Protein AF-A0A3N5P3J4-F1 (afdb_monomer_lite)

Structure (mmCIF, N/CA/C/O backbone):
data_AF-A0A3N5P3J4-F1
#
_entry.id   AF-A0A3N5P3J4-F1
#
loop_
_atom_site.group_PDB
_atom_site.id
_atom_site.type_symbol
_atom_site.label_atom_id
_atom_site.label_alt_id
_atom_site.label_comp_id
_atom_site.label_asym_id
_atom_site.label_entity_id
_atom_site.label_seq_id
_atom_site.pdbx_PDB_ins_code
_atom_site.Cartn_x
_atom_site.Cartn_y
_atom_site.Cartn_z
_atom_site.occupancy
_atom_site.B_iso_or_equiv
_atom_site.auth_seq_id
_atom_site.auth_comp_id
_atom_site.auth_asym_id
_atom_site.auth_atom_id
_atom_site.pdbx_PDB_model_num
ATOM 1 N N . LEU A 1 1 ? -2.259 -4.367 8.490 1.00 90.38 1 LEU A N 1
ATOM 2 C CA . LEU A 1 1 ? -1.372 -3.972 7.372 1.00 90.38 1 LEU A CA 1
ATOM 3 C C . LEU A 1 1 ? -1.826 -4.719 6.120 1.00 90.38 1 LEU A C 1
ATOM 5 O O . LEU A 1 1 ? -1.636 -5.931 6.087 1.00 90.38 1 LEU A O 1
ATOM 9 N N . PRO A 1 2 ? -2.470 -4.056 5.145 1.00 91.31 2 PRO A N 1
ATOM 10 C CA . PRO A 1 2 ? -2.797 -4.672 3.861 1.00 91.31 2 PRO A CA 1
ATOM 11 C C . PRO A 1 2 ? -1.523 -4.749 3.008 1.00 91.31 2 PRO A C 1
ATOM 13 O O . PRO A 1 2 ? -1.003 -3.721 2.590 1.00 91.31 2 PRO A O 1
ATOM 16 N N . ILE A 1 3 ? -0.971 -5.954 2.832 1.00 93.81 3 ILE A N 1
ATOM 17 C CA . ILE A 1 3 ? 0.335 -6.149 2.171 1.00 93.81 3 ILE A CA 1
ATOM 18 C C . ILE A 1 3 ? 0.226 -6.640 0.724 1.00 93.81 3 ILE A C 1
ATOM 20 O O . ILE A 1 3 ? 1.091 -6.337 -0.089 1.00 93.81 3 ILE A O 1
ATOM 24 N N . SER A 1 4 ? -0.830 -7.383 0.392 1.00 93.81 4 SER A N 1
ATOM 25 C CA . SER A 1 4 ? -0.981 -8.021 -0.924 1.00 93.81 4 SER A CA 1
ATOM 26 C C . SER A 1 4 ? -1.488 -7.075 -2.015 1.00 93.81 4 SER A C 1
ATOM 28 O O . SER A 1 4 ? -1.408 -7.407 -3.193 1.00 93.81 4 SER A O 1
ATOM 30 N N . PHE A 1 5 ? -2.006 -5.907 -1.633 1.00 95.69 5 PHE A N 1
ATOM 31 C CA . PHE A 1 5 ? -2.588 -4.917 -2.534 1.00 95.69 5 PHE A CA 1
ATOM 32 C C . PHE A 1 5 ? -2.099 -3.519 -2.173 1.00 95.69 5 PHE A C 1
ATOM 34 O O . PHE A 1 5 ? -1.837 -3.215 -1.009 1.00 95.69 5 PHE A O 1
ATOM 41 N N . VAL A 1 6 ? -1.981 -2.666 -3.188 1.00 97.12 6 VAL A N 1
ATOM 42 C CA . VAL A 1 6 ? -1.360 -1.339 -3.061 1.00 97.12 6 VAL A CA 1
ATOM 43 C C . VAL A 1 6 ? -2.371 -0.198 -2.956 1.00 97.12 6 VAL A C 1
ATOM 45 O O . VAL A 1 6 ? -2.015 0.881 -2.486 1.00 97.12 6 VAL A O 1
ATOM 48 N N . SER A 1 7 ? -3.622 -0.428 -3.348 1.00 97.81 7 SER A N 1
ATOM 49 C CA . SER A 1 7 ? -4.691 0.575 -3.359 1.00 97.81 7 SER A CA 1
ATOM 50 C C . SER A 1 7 ? -5.785 0.224 -2.364 1.00 97.81 7 SER A C 1
ATOM 52 O O . SER A 1 7 ? -5.934 -0.934 -1.985 1.00 97.81 7 SER A O 1
ATOM 54 N N . ASP A 1 8 ? -6.580 1.208 -1.961 1.00 98.12 8 ASP A N 1
ATOM 55 C CA . ASP A 1 8 ? -7.829 0.930 -1.264 1.00 98.12 8 ASP A CA 1
ATOM 56 C C . ASP A 1 8 ? -8.873 0.295 -2.199 1.00 98.12 8 ASP A C 1
ATOM 58 O O . ASP A 1 8 ? -9.013 0.674 -3.360 1.00 98.12 8 ASP A O 1
ATOM 62 N N . HIS A 1 9 ? -9.567 -0.716 -1.682 1.00 97.56 9 HIS A N 1
ATOM 63 C CA . HIS A 1 9 ? -10.543 -1.560 -2.382 1.00 97.56 9 HIS A CA 1
ATOM 64 C C . HIS A 1 9 ? -11.489 -2.186 -1.338 1.00 97.56 9 HIS A C 1
ATOM 66 O O . HIS A 1 9 ? -11.436 -1.812 -0.164 1.00 97.56 9 HIS A O 1
ATOM 72 N N . VAL A 1 10 ? -12.388 -3.088 -1.744 1.00 98.19 10 VAL A N 1
ATOM 73 C CA . VAL A 1 10 ? -13.439 -3.648 -0.868 1.00 98.19 10 VAL A CA 1
ATOM 74 C C . VAL A 1 10 ? -12.850 -4.259 0.409 1.00 98.19 10 VAL A C 1
ATOM 76 O O . VAL A 1 10 ? -13.332 -3.996 1.508 1.00 98.19 10 VAL A O 1
ATOM 79 N N . GLU A 1 11 ? -11.742 -4.973 0.287 1.00 97.56 11 GLU A N 1
ATOM 80 C CA . GLU A 1 11 ? -11.066 -5.675 1.369 1.00 97.56 11 GLU A CA 1
ATOM 81 C C . GLU A 1 11 ? -10.482 -4.710 2.414 1.00 97.56 11 GLU A C 1
ATOM 83 O O . GLU A 1 11 ? -10.412 -5.035 3.597 1.00 97.56 11 GLU A O 1
ATOM 88 N N . THR A 1 12 ? -10.074 -3.496 2.024 1.00 97.62 12 THR A N 1
ATOM 89 C CA . THR A 1 12 ? -9.579 -2.498 2.985 1.00 97.62 12 THR A CA 1
ATOM 90 C C . THR A 1 12 ? -10.692 -1.607 3.518 1.00 97.62 12 THR A C 1
ATOM 92 O O . THR A 1 12 ? -10.825 -1.474 4.732 1.00 97.62 12 THR A O 1
ATOM 95 N N . LEU A 1 13 ? -11.495 -1.021 2.628 1.00 97.75 13 LEU A N 1
ATOM 96 C CA . LEU A 1 13 ? -12.491 -0.007 2.977 1.00 97.75 13 LEU A CA 1
ATOM 97 C C . LEU A 1 13 ? -13.731 -0.594 3.644 1.00 97.75 13 LEU A C 1
ATOM 99 O O . LEU A 1 13 ? -14.303 0.038 4.524 1.00 97.75 13 LEU A O 1
ATOM 103 N N . TYR A 1 14 ? -14.170 -1.774 3.210 1.00 98.12 14 TYR A N 1
ATOM 104 C CA . TYR A 1 14 ? -15.372 -2.395 3.749 1.00 98.12 14 TYR A CA 1
ATOM 105 C C . TYR A 1 14 ? -15.017 -3.470 4.767 1.00 98.12 14 TYR A C 1
ATOM 107 O O . TYR A 1 14 ? -15.432 -3.381 5.920 1.00 98.12 14 TYR A O 1
ATOM 115 N N . GLU A 1 15 ? -14.226 -4.469 4.376 1.00 97.75 15 GLU A N 1
ATOM 116 C CA . GLU A 1 15 ? -13.980 -5.598 5.271 1.00 97.75 15 GLU A CA 1
ATOM 117 C C . GLU A 1 15 ? -13.183 -5.178 6.508 1.00 97.75 15 GLU A C 1
ATOM 119 O O . GLU A 1 15 ? -13.618 -5.429 7.627 1.00 97.75 15 GLU A O 1
ATOM 124 N N . ILE A 1 16 ? -12.043 -4.500 6.345 1.00 97.31 16 ILE A N 1
ATOM 125 C CA . ILE A 1 16 ? -11.232 -4.092 7.500 1.00 97.31 16 ILE A CA 1
ATOM 126 C C . ILE A 1 16 ? -11.843 -2.894 8.231 1.00 97.31 16 ILE A C 1
ATOM 128 O O . ILE A 1 16 ? -12.058 -2.973 9.442 1.00 97.31 16 ILE A O 1
ATOM 132 N N . ASP A 1 17 ? -12.092 -1.792 7.523 1.00 97.44 17 ASP A N 1
ATOM 133 C CA . ASP A 1 17 ? -12.427 -0.521 8.176 1.00 97.44 17 ASP A CA 1
ATOM 134 C C . ASP A 1 17 ? -13.868 -0.478 8.718 1.00 97.44 17 ASP A C 1
ATOM 136 O O . ASP A 1 17 ? -14.121 0.259 9.673 1.00 97.44 17 ASP A O 1
ATOM 140 N N . MET A 1 1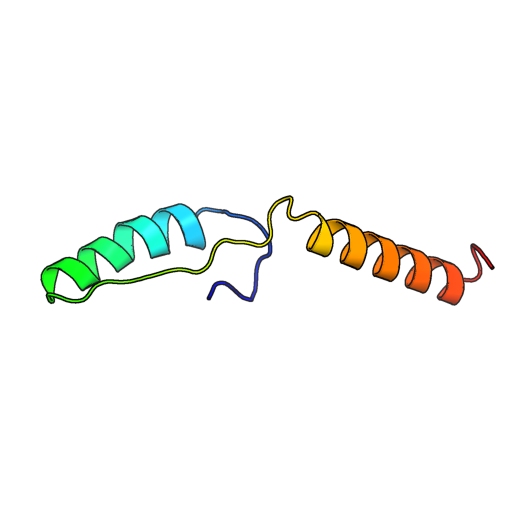8 ? -14.792 -1.283 8.171 1.00 97.56 18 MET A N 1
ATOM 141 C CA . MET A 1 18 ? -16.182 -1.365 8.643 1.00 97.56 18 MET A CA 1
ATOM 142 C C . MET A 1 18 ? -16.472 -2.702 9.329 1.00 97.56 18 MET A C 1
ATOM 144 O O . MET A 1 18 ? -16.613 -2.736 10.547 1.00 97.56 18 MET A O 1
ATOM 148 N N . LEU A 1 19 ? -16.506 -3.810 8.581 1.00 98.44 19 LEU A N 1
ATOM 149 C CA . LEU A 1 19 ? -16.984 -5.105 9.082 1.00 98.44 19 LEU A CA 1
ATOM 150 C C . LEU A 1 19 ? -16.162 -5.608 10.279 1.00 98.44 19 LEU A C 1
ATOM 152 O O . LEU A 1 19 ? -16.703 -5.870 11.353 1.00 98.44 19 LEU A O 1
ATOM 156 N N . TYR A 1 20 ? -14.844 -5.731 10.125 1.00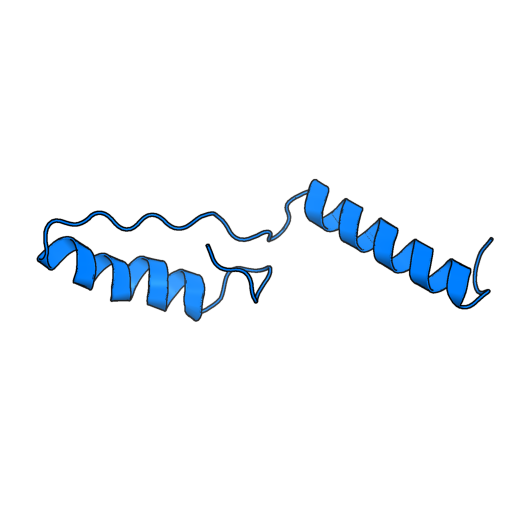 98.06 20 TYR A N 1
ATOM 157 C CA . TYR A 1 20 ? -13.979 -6.221 11.197 1.00 98.06 20 TYR A CA 1
ATOM 158 C C . TYR A 1 20 ? -13.788 -5.186 12.300 1.00 98.06 20 TYR A C 1
ATOM 160 O O . TYR A 1 20 ? -13.672 -5.562 13.466 1.00 98.06 20 TYR A O 1
ATOM 168 N N . SER A 1 21 ? -13.780 -3.897 11.961 1.00 97.75 21 SER A N 1
ATOM 169 C CA . SER A 1 21 ? -13.729 -2.819 12.949 1.00 97.75 21 SER A CA 1
ATOM 170 C C . SER A 1 21 ? -14.928 -2.872 13.906 1.00 97.75 21 SER A C 1
ATOM 172 O O . SER A 1 21 ? -14.736 -2.874 15.122 1.00 97.75 21 SER A O 1
ATOM 174 N N . GLU A 1 22 ? -16.149 -3.030 13.382 1.00 98.06 22 GLU A N 1
ATOM 175 C CA . GLU A 1 22 ? -17.376 -3.203 14.174 1.00 98.06 22 GLU A CA 1
ATOM 176 C C . GLU A 1 22 ? -17.306 -4.460 15.055 1.00 98.06 22 GLU A C 1
ATOM 178 O O . GLU A 1 22 ? -17.516 -4.382 16.267 1.00 98.06 22 GLU A O 1
ATOM 183 N N . MET A 1 23 ? -16.889 -5.600 14.489 1.00 98.19 23 MET A N 1
ATOM 184 C CA . MET A 1 23 ? -16.709 -6.848 15.245 1.00 98.19 23 MET A CA 1
ATOM 185 C C . MET A 1 23 ? -15.688 -6.730 16.390 1.00 98.19 23 MET A C 1
ATOM 187 O O . MET A 1 23 ? -15.810 -7.4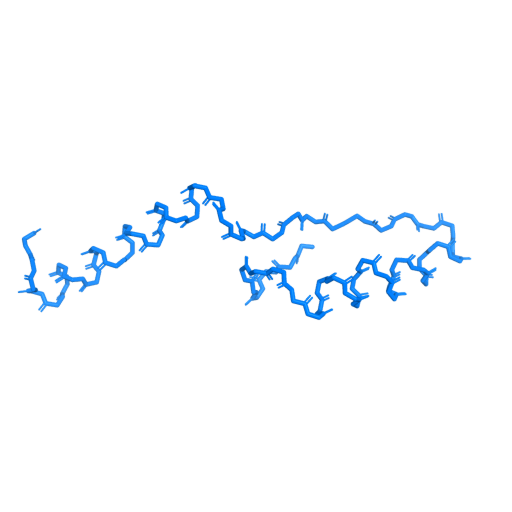12 17.412 1.00 98.19 23 MET A O 1
ATOM 191 N N . MET A 1 24 ? -14.638 -5.920 16.221 1.00 98.19 24 MET A N 1
ATOM 192 C CA . MET A 1 24 ? -13.645 -5.676 17.272 1.00 98.19 24 MET A CA 1
ATOM 193 C C . MET A 1 24 ? -14.176 -4.706 18.331 1.00 98.19 24 MET A C 1
ATOM 195 O O . MET A 1 24 ? -13.954 -4.933 19.524 1.00 98.19 24 MET A O 1
ATOM 199 N N . ALA A 1 25 ? -14.929 -3.683 17.923 1.00 97.75 25 ALA A N 1
ATOM 200 C CA . ALA A 1 25 ? -15.540 -2.719 18.832 1.00 97.75 25 ALA A CA 1
ATOM 201 C C . ALA A 1 25 ? -16.519 -3.390 19.811 1.00 97.75 25 ALA A C 1
ATOM 203 O O . ALA A 1 25 ? -16.479 -3.093 21.006 1.00 97.75 25 ALA A O 1
ATOM 204 N N . GLU A 1 26 ? -17.312 -4.367 19.356 1.00 98.00 26 GLU A N 1
ATOM 205 C CA . GLU A 1 26 ? -18.184 -5.189 20.218 1.00 98.00 26 GLU A CA 1
ATOM 206 C C . GLU A 1 26 ? -17.417 -5.940 21.320 1.00 98.00 26 GLU A C 1
ATOM 208 O O . GLU A 1 26 ? -17.965 -6.258 22.376 1.00 98.00 26 GLU A O 1
ATOM 213 N N . LYS A 1 27 ? -16.126 -6.208 21.098 1.00 97.94 27 LYS A N 1
ATOM 214 C CA . LYS A 1 27 ? -15.223 -6.862 22.055 1.00 97.94 27 LYS A CA 1
ATOM 215 C C . LYS A 1 27 ? -14.414 -5.863 22.890 1.00 97.94 27 LYS A C 1
ATOM 217 O O . LYS A 1 27 ? -13.538 -6.283 23.644 1.00 97.94 27 LYS A O 1
ATOM 222 N N . GLY A 1 28 ? -14.671 -4.561 22.756 1.00 98.19 28 GLY A N 1
ATOM 223 C CA . GLY A 1 28 ? -13.905 -3.503 23.417 1.00 98.19 28 GLY A CA 1
ATOM 224 C C . GLY A 1 28 ? -12.487 -3.327 22.862 1.00 98.19 28 GLY A C 1
ATOM 225 O O . GLY A 1 28 ? -11.620 -2.810 23.564 1.00 98.19 28 GLY A O 1
ATOM 226 N N . VAL A 1 29 ? -12.231 -3.775 21.627 1.00 98.25 29 VAL A N 1
ATOM 227 C CA . VAL A 1 29 ? -10.923 -3.694 20.964 1.00 98.25 29 VAL A CA 1
ATOM 228 C C . VAL A 1 29 ? -10.971 -2.660 19.844 1.00 98.25 29 VAL A C 1
ATOM 230 O O . VAL A 1 29 ? -11.867 -2.673 19.007 1.00 98.25 29 VAL A O 1
ATOM 233 N N . GLN A 1 30 ? -9.968 -1.785 19.791 1.00 97.06 30 GLN A N 1
ATOM 234 C CA . GLN A 1 30 ? -9.797 -0.855 18.680 1.00 97.06 30 GLN A CA 1
ATOM 235 C C . GLN A 1 30 ? -8.944 -1.494 17.579 1.00 97.06 30 GLN A C 1
ATOM 237 O O . GLN A 1 30 ? -7.787 -1.849 17.808 1.00 97.06 30 GLN A O 1
ATOM 242 N N . LEU A 1 31 ? -9.499 -1.596 16.371 1.00 97.50 31 LEU A N 1
ATOM 243 C CA . LEU A 1 31 ? -8.762 -2.004 15.179 1.00 97.50 31 LEU A CA 1
ATOM 244 C C . LEU A 1 31 ? -8.167 -0.771 14.487 1.00 97.50 31 LEU A C 1
ATOM 246 O O . LEU A 1 31 ? -8.853 0.227 14.282 1.00 97.50 31 LEU A O 1
ATOM 250 N N . ILE A 1 32 ? -6.884 -0.836 14.118 1.00 96.06 32 ILE A N 1
ATOM 251 C CA . ILE A 1 32 ? -6.204 0.225 13.365 1.00 96.06 32 ILE A CA 1
ATOM 252 C C . ILE A 1 32 ? -5.546 -0.388 12.131 1.00 96.06 32 ILE A C 1
ATOM 254 O O . ILE A 1 32 ? -4.698 -1.280 12.231 1.00 96.06 32 ILE A O 1
ATOM 258 N N . ARG A 1 33 ? -5.915 0.121 10.956 1.00 95.81 33 ARG A N 1
ATOM 259 C CA . ARG A 1 33 ? -5.303 -0.231 9.675 1.00 95.81 33 ARG A CA 1
ATOM 260 C C . ARG A 1 33 ? -4.309 0.853 9.254 1.00 95.81 33 ARG A C 1
ATOM 262 O O . ARG A 1 33 ? -4.540 2.042 9.438 1.00 95.81 33 ARG A O 1
ATOM 269 N N . THR A 1 34 ? -3.191 0.442 8.662 1.00 97.38 34 THR A N 1
ATOM 270 C 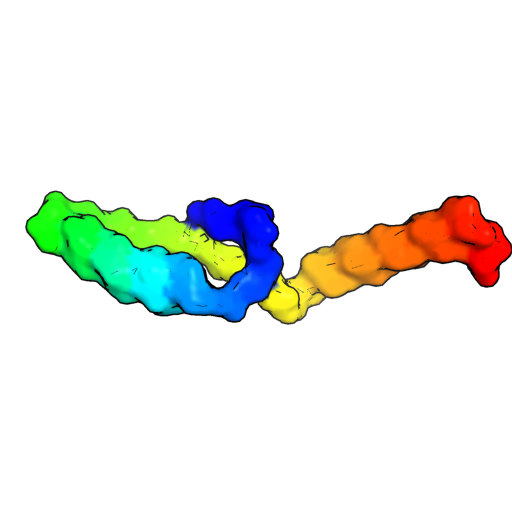CA . THR A 1 34 ? -2.278 1.364 7.975 1.00 97.38 34 THR A CA 1
ATOM 271 C C . THR A 1 34 ? -2.897 1.822 6.649 1.00 97.38 34 THR A C 1
ATOM 273 O O . THR A 1 34 ? -3.472 0.975 5.956 1.00 97.38 34 THR A O 1
ATOM 276 N N . PRO A 1 35 ? -2.725 3.089 6.231 1.00 95.69 35 PRO A N 1
ATOM 277 C CA . PRO A 1 35 ? -3.143 3.530 4.903 1.00 95.69 35 PRO A CA 1
ATOM 278 C C . PRO A 1 35 ? -2.533 2.661 3.799 1.00 95.69 35 PRO A C 1
ATOM 280 O O . PRO A 1 35 ? -1.384 2.219 3.916 1.00 95.69 35 PRO A O 1
ATOM 283 N N . SER A 1 36 ? -3.296 2.435 2.733 1.00 97.62 36 SER A N 1
ATOM 284 C CA . SER A 1 36 ? -2.783 1.815 1.508 1.00 97.62 36 SER A CA 1
ATOM 285 C C . SER A 1 36 ? -1.756 2.735 0.833 1.00 97.62 36 SER A C 1
ATOM 287 O O . SER A 1 36 ? -1.625 3.914 1.178 1.00 97.62 36 SER A O 1
ATOM 289 N N . LEU A 1 37 ? -0.976 2.202 -0.111 1.00 97.75 37 LEU A N 1
ATOM 290 C CA . LEU A 1 37 ? 0.057 2.990 -0.788 1.00 97.75 37 LEU A CA 1
ATOM 291 C C . LEU A 1 37 ? -0.544 4.049 -1.716 1.00 97.75 37 LEU A C 1
ATOM 293 O O . LEU A 1 37 ? 0.019 5.136 -1.789 1.00 97.75 37 LEU A O 1
ATOM 297 N N . ASN A 1 38 ? -1.683 3.756 -2.354 1.00 97.62 38 ASN A N 1
ATOM 298 C CA . ASN A 1 38 ? -2.462 4.683 -3.181 1.00 97.62 38 ASN A CA 1
ATOM 299 C C . ASN A 1 38 ? -1.563 5.534 -4.103 1.00 97.62 38 ASN A C 1
ATOM 301 O O . ASN A 1 38 ? -0.799 4.992 -4.899 1.00 97.62 38 ASN A O 1
ATOM 305 N N . ASP A 1 39 ? -1.639 6.856 -3.982 1.00 97.81 39 ASP A N 1
ATOM 306 C CA . ASP A 1 39 ? -0.918 7.857 -4.766 1.00 97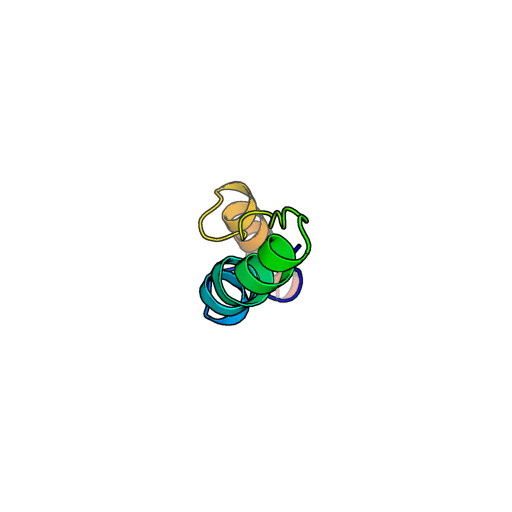.81 39 ASP A CA 1
ATOM 307 C C . ASP A 1 39 ? 0.322 8.409 -4.044 1.00 97.81 39 ASP A C 1
ATOM 309 O O . ASP A 1 39 ? 0.846 9.465 -4.409 1.00 97.81 39 ASP A O 1
ATOM 313 N N . ARG A 1 40 ? 0.823 7.712 -3.013 1.00 98.12 40 ARG A N 1
ATOM 314 C CA . ARG A 1 40 ? 1.989 8.175 -2.252 1.00 98.12 40 ARG A CA 1
ATOM 315 C C . ARG A 1 40 ? 3.158 8.445 -3.208 1.00 98.12 40 ARG A C 1
ATOM 317 O O . ARG A 1 40 ? 3.593 7.514 -3.890 1.00 98.12 40 ARG A O 1
ATOM 324 N N . PRO A 1 41 ? 3.759 9.652 -3.187 1.00 98.44 41 PRO A N 1
ATOM 325 C CA . PRO A 1 41 ? 4.835 10.004 -4.113 1.00 98.44 41 PRO A CA 1
ATOM 326 C C . PRO A 1 41 ? 5.994 9.006 -4.095 1.00 98.44 41 PRO A C 1
ATOM 328 O O . PRO A 1 41 ? 6.479 8.604 -5.144 1.00 98.44 41 PRO A O 1
ATOM 331 N N . LEU A 1 42 ? 6.374 8.522 -2.908 1.00 98.25 42 LEU A N 1
ATOM 332 C CA . LEU A 1 42 ? 7.429 7.518 -2.761 1.00 98.25 42 LEU A CA 1
ATOM 333 C C . LEU A 1 42 ? 7.087 6.183 -3.443 1.00 98.25 42 LEU A C 1
ATOM 335 O O . LEU A 1 42 ? 7.978 5.536 -3.986 1.00 98.25 42 LEU A O 1
ATOM 339 N N . PHE A 1 43 ? 5.818 5.766 -3.418 1.00 98.00 43 PHE A N 1
ATOM 340 C CA . PHE A 1 43 ? 5.383 4.545 -4.093 1.00 98.00 43 PHE A CA 1
ATOM 341 C C . PHE A 1 43 ? 5.445 4.714 -5.614 1.00 98.00 43 PHE A C 1
ATOM 343 O O . PHE A 1 43 ? 5.995 3.857 -6.298 1.00 98.00 43 PHE A O 1
ATOM 350 N N . ILE A 1 44 ? 4.986 5.856 -6.131 1.00 98.62 44 ILE A N 1
ATOM 351 C CA . ILE A 1 44 ? 5.077 6.187 -7.560 1.00 98.62 44 ILE A CA 1
ATOM 352 C C . ILE A 1 44 ? 6.542 6.246 -8.014 1.00 98.62 44 ILE A C 1
ATOM 354 O O . ILE A 1 44 ? 6.891 5.652 -9.031 1.00 98.62 44 ILE A O 1
ATOM 358 N N . SER A 1 45 ? 7.424 6.890 -7.242 1.00 98.69 45 SER A N 1
ATOM 359 C CA . SER A 1 45 ? 8.864 6.907 -7.530 1.00 98.69 45 SER A CA 1
ATOM 360 C C . SER A 1 45 ? 9.468 5.501 -7.536 1.00 98.69 45 SER A C 1
ATOM 362 O O . SER A 1 45 ? 10.264 5.185 -8.414 1.00 98.69 45 SER A O 1
ATOM 364 N N . ALA A 1 46 ? 9.070 4.631 -6.603 1.00 98.62 46 ALA A N 1
ATOM 365 C CA . ALA A 1 46 ? 9.536 3.246 -6.578 1.00 98.62 46 ALA A CA 1
ATOM 366 C C . ALA A 1 46 ? 9.080 2.453 -7.815 1.00 98.62 46 ALA A C 1
ATOM 368 O O . ALA A 1 46 ? 9.875 1.704 -8.379 1.00 98.62 46 ALA A O 1
ATOM 369 N N . LEU A 1 47 ? 7.835 2.645 -8.267 1.00 98.56 47 LEU A N 1
ATOM 370 C CA . LEU A 1 47 ? 7.333 2.038 -9.503 1.00 98.56 47 LEU A CA 1
ATOM 371 C C . LEU A 1 47 ? 8.081 2.552 -10.741 1.00 98.56 47 LEU A C 1
ATOM 373 O O . LEU A 1 47 ? 8.433 1.746 -11.598 1.00 98.56 47 LEU A O 1
ATOM 377 N N . SER A 1 48 ? 8.360 3.860 -10.817 1.00 98.50 48 SER A N 1
ATOM 378 C CA . SER A 1 48 ? 9.168 4.453 -11.898 1.00 98.50 48 SER A CA 1
ATOM 379 C C . SER A 1 48 ? 10.544 3.801 -11.968 1.00 98.50 48 SER A C 1
ATOM 381 O O . SER A 1 48 ? 10.940 3.308 -13.019 1.00 98.50 48 SER A O 1
ATOM 383 N N . ASN A 1 49 ? 11.230 3.705 -10.826 1.00 98.62 49 ASN A N 1
ATOM 384 C CA . ASN A 1 49 ? 12.552 3.088 -10.748 1.00 98.62 49 ASN A CA 1
ATOM 385 C C . ASN A 1 49 ? 12.522 1.614 -11.178 1.00 98.62 49 ASN A C 1
ATOM 387 O O . ASN A 1 49 ? 13.416 1.160 -11.887 1.00 98.62 49 ASN A O 1
ATOM 391 N N . LEU A 1 50 ? 11.491 0.864 -10.769 1.00 98.62 50 LEU A N 1
ATOM 392 C CA . LEU A 1 50 ? 11.336 -0.539 -11.151 1.00 98.62 50 LEU A CA 1
ATOM 393 C C . LEU A 1 50 ? 11.102 -0.696 -12.662 1.00 98.62 50 LEU A C 1
ATOM 395 O O . LEU A 1 50 ? 11.677 -1.587 -13.285 1.00 98.62 50 LEU A O 1
ATOM 399 N N . ALA A 1 51 ? 10.283 0.175 -13.258 1.00 98.56 51 ALA A N 1
ATOM 400 C CA . ALA A 1 51 ? 10.050 0.187 -14.698 1.00 98.56 51 ALA A CA 1
ATOM 401 C C . ALA A 1 51 ? 11.330 0.542 -15.472 1.00 98.56 51 ALA A C 1
ATOM 403 O O . ALA A 1 51 ? 11.682 -0.162 -16.414 1.00 98.56 51 ALA A O 1
ATOM 404 N N . GLU A 1 52 ? 12.059 1.579 -15.052 1.00 98.56 52 GLU A N 1
ATOM 405 C CA . GLU A 1 52 ? 13.349 1.962 -15.641 1.00 98.56 52 GLU A CA 1
ATOM 406 C C . GLU A 1 52 ? 14.371 0.826 -15.572 1.00 98.56 52 GLU A C 1
ATOM 408 O O . GLU A 1 52 ? 15.042 0.539 -16.563 1.00 98.56 52 GLU A O 1
ATOM 413 N N . GLN A 1 53 ? 14.460 0.137 -14.433 1.00 98.62 53 GLN A N 1
ATOM 414 C CA . GLN A 1 53 ? 15.320 -1.032 -14.295 1.00 98.62 53 GLN A CA 1
ATOM 415 C C . GLN A 1 53 ? 14.934 -2.128 -15.29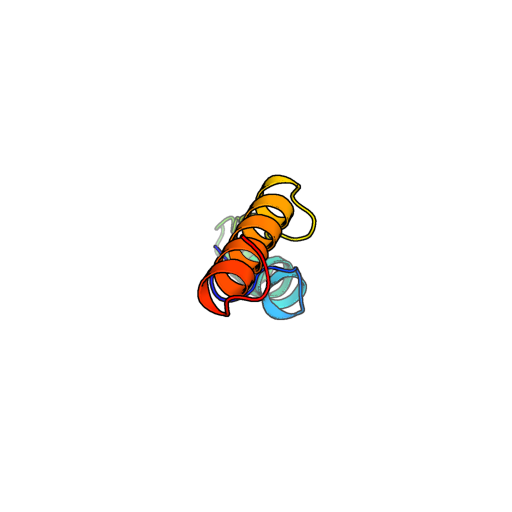7 1.00 98.62 53 GLN A C 1
ATOM 417 O O . GLN A 1 53 ? 15.801 -2.628 -16.013 1.00 98.62 53 GLN A O 1
ATOM 422 N N . GLY A 1 54 ? 13.643 -2.453 -15.405 1.00 98.56 54 GLY A N 1
ATOM 423 C CA . GLY A 1 54 ? 13.165 -3.442 -16.372 1.00 98.56 54 GLY A CA 1
ATOM 424 C C . GLY A 1 54 ? 13.473 -3.058 -17.824 1.00 98.56 54 GLY A C 1
ATOM 425 O O . GLY A 1 54 ? 13.835 -3.914 -18.628 1.00 98.56 54 GLY A O 1
ATOM 426 N N . LEU A 1 55 ? 13.395 -1.767 -18.161 1.00 98.56 55 LEU A N 1
ATOM 427 C CA . LEU A 1 55 ? 13.743 -1.258 -19.491 1.00 98.56 55 LEU A CA 1
ATOM 428 C C . LEU A 1 55 ? 15.244 -1.374 -19.792 1.00 98.56 55 LEU A C 1
ATOM 430 O O . LEU A 1 55 ? 15.605 -1.744 -20.911 1.00 98.56 55 LEU A O 1
ATOM 434 N N . LYS A 1 56 ? 16.112 -1.090 -18.810 1.00 98.44 56 LYS A N 1
ATOM 435 C CA . LYS A 1 56 ? 17.568 -1.282 -18.936 1.00 98.44 56 LYS A CA 1
ATOM 436 C C . LYS A 1 56 ? 17.914 -2.754 -19.131 1.00 98.44 56 LYS A C 1
ATOM 438 O O . LYS A 1 56 ? 18.669 -3.097 -20.035 1.00 98.44 56 LYS A O 1
ATOM 443 N N . GLU A 1 57 ? 17.325 -3.637 -18.326 1.00 98.25 57 GLU A N 1
ATOM 444 C CA . GLU A 1 57 ? 17.530 -5.090 -18.422 1.00 98.25 57 GLU A CA 1
ATOM 445 C C . GLU A 1 57 ? 17.051 -5.654 -19.770 1.00 98.25 57 GLU A C 1
ATOM 447 O O . GLU A 1 57 ? 17.684 -6.550 -20.328 1.00 98.25 57 GLU A O 1
ATOM 452 N N . ALA A 1 58 ? 15.978 -5.092 -20.333 1.00 98.25 58 ALA A N 1
ATOM 453 C CA . ALA A 1 58 ? 15.486 -5.429 -21.668 1.00 98.25 58 ALA A CA 1
ATOM 454 C C . ALA A 1 58 ? 16.312 -4.813 -22.818 1.00 98.25 58 ALA A C 1
ATOM 456 O O . ALA A 1 58 ? 16.051 -5.119 -23.984 1.00 98.25 58 ALA A O 1
ATOM 457 N N . GLY A 1 59 ? 17.283 -3.940 -22.522 1.00 97.88 59 GLY A N 1
ATOM 458 C CA . GLY A 1 59 ? 18.103 -3.243 -23.516 1.00 97.88 59 GLY A CA 1
ATOM 459 C C . GLY A 1 59 ? 17.349 -2.177 -24.317 1.00 97.88 59 GLY A C 1
ATOM 460 O O . GLY A 1 59 ? 17.747 -1.858 -25.435 1.00 97.88 59 GLY A O 1
ATOM 461 N N . TRP A 1 60 ? 16.234 -1.658 -23.791 1.00 97.94 60 TRP A N 1
ATOM 462 C CA . TRP A 1 60 ? 15.440 -0.617 -24.460 1.00 97.94 60 TRP A CA 1
ATOM 463 C C . TRP A 1 60 ? 15.975 0.790 -24.182 1.00 97.94 60 TRP A C 1
ATOM 465 O O . TRP A 1 60 ? 15.741 1.698 -24.978 1.00 97.94 60 TRP A O 1
ATOM 475 N N . ILE A 1 61 ? 16.683 0.964 -23.063 1.00 95.62 61 ILE A N 1
ATOM 476 C CA . ILE A 1 61 ? 17.349 2.204 -22.648 1.00 95.62 61 ILE A CA 1
ATOM 477 C C . ILE A 1 61 ? 18.720 1.882 -22.025 1.00 95.62 61 ILE A C 1
ATOM 479 O O . ILE A 1 61 ? 18.946 0.746 -21.604 1.00 95.62 61 ILE A O 1
ATOM 483 N N . GLU A 1 62 ? 19.611 2.878 -21.961 1.00 85.31 62 GLU A N 1
ATOM 484 C CA . GLU A 1 62 ? 20.915 2.813 -21.264 1.00 85.31 62 GLU A CA 1
ATOM 485 C C . GLU A 1 62 ? 20.776 2.947 -19.740 1.00 85.31 62 GLU A C 1
ATOM 487 O O . GLU A 1 62 ? 19.930 3.740 -19.265 1.00 85.31 62 GLU A O 1
#

Foldseek 3Di:
DPDPDQADDCCPVPVQPPVVQVVQVVVVHGGDDDHGNHVPVVVVVVVVVVVVVVCVVVVVDD

pLDDT: mean 97.28, std 2.21, range [85.31, 98.69]

Secondary structure (DSSP, 8-state):
---S-SS--HIIIIIIIIIIHHHHHTTT----PPPP-TT-HHHHHHHHHHHHHHHHHTTS--

Radius of gyration: 17.63 Å; chains: 1; bounding box: 39×18×48 Å

Sequence (62 aa):
LPISFVSDHVETLYEIDMLYSEMMAEKGVQLIRTPSLNDRPLFISALSNLAEQGLKEAGWIE